Protein AF-A0A9Q3M771-F1 (afdb_monomer_lite)

Secondary structure (DSSP, 8-state):
-EEEEEPTT--EEE--SEEEE-TT-SS-EEEEEEETTSPPPPTT---EEE----S-PPEE----TTEEEEEEESSSS-EEEEE-

Structure (mmCIF, N/CA/C/O backbone):
data_AF-A0A9Q3M771-F1
#
_entry.id   AF-A0A9Q3M771-F1
#
loop_
_atom_site.group_PDB
_atom_site.id
_atom_site.type_symbol
_atom_site.label_atom_id
_atom_site.label_alt_id
_atom_site.label_comp_id
_atom_site.label_asym_id
_atom_site.label_entity_id
_atom_site.label_seq_id
_atom_site.pdbx_PDB_ins_code
_atom_site.Cartn_x
_atom_site.Cartn_y
_atom_site.Cartn_z
_atom_site.occupancy
_atom_site.B_iso_or_equiv
_atom_site.auth_seq_id
_atom_site.auth_comp_id
_atom_site.auth_asym_id
_atom_site.auth_atom_id
_atom_site.pdbx_PDB_model_num
ATOM 1 N N . MET A 1 1 ? 5.193 13.251 7.263 1.00 74.25 1 MET A N 1
ATOM 2 C CA . MET A 1 1 ? 3.858 12.665 7.502 1.00 74.25 1 MET A CA 1
ATOM 3 C C . MET A 1 1 ? 2.960 13.062 6.346 1.00 74.25 1 MET A C 1
ATOM 5 O O . MET A 1 1 ? 2.818 14.259 6.114 1.00 74.25 1 MET A O 1
ATOM 9 N N . GLN A 1 2 ? 2.389 12.105 5.624 1.00 81.69 2 GLN A N 1
ATOM 10 C CA . GLN A 1 2 ? 1.505 12.352 4.486 1.00 81.69 2 GLN A CA 1
ATOM 11 C C . GLN A 1 2 ? 0.261 11.475 4.616 1.00 81.69 2 GLN A C 1
ATOM 13 O O . GLN A 1 2 ? 0.369 10.272 4.828 1.00 81.69 2 GLN A O 1
ATOM 18 N N . LYS A 1 3 ? -0.925 12.083 4.515 1.00 84.19 3 LYS A N 1
ATOM 19 C CA . LYS A 1 3 ? -2.187 11.345 4.423 1.00 84.19 3 LYS A CA 1
ATOM 20 C C . LYS A 1 3 ? -2.479 11.062 2.951 1.00 84.19 3 LYS A C 1
ATOM 22 O O . LYS A 1 3 ? -2.378 11.975 2.132 1.00 84.19 3 LYS A O 1
ATOM 27 N N . MET A 1 4 ? -2.874 9.837 2.636 1.00 87.88 4 MET A N 1
ATOM 28 C CA . MET A 1 4 ? -3.354 9.457 1.308 1.00 87.88 4 MET A CA 1
ATOM 29 C C . MET A 1 4 ? -4.504 8.457 1.413 1.00 87.88 4 MET A C 1
ATOM 31 O O . MET A 1 4 ? -4.653 7.780 2.430 1.00 87.88 4 MET A O 1
ATOM 35 N N . THR A 1 5 ? -5.301 8.374 0.354 1.00 89.81 5 THR A N 1
ATOM 36 C CA . THR A 1 5 ? -6.415 7.433 0.242 1.00 89.81 5 THR A CA 1
ATOM 37 C C . THR A 1 5 ? -6.069 6.405 -0.824 1.00 89.81 5 THR A C 1
ATOM 39 O O . THR A 1 5 ? -5.940 6.753 -1.998 1.00 89.81 5 THR A O 1
ATOM 42 N N . LEU A 1 6 ? -5.919 5.151 -0.412 1.00 88.50 6 LEU A N 1
ATOM 43 C CA . LEU A 1 6 ? -5.679 4.021 -1.299 1.00 88.50 6 LEU A CA 1
ATOM 44 C C . LEU A 1 6 ? -7.006 3.582 -1.926 1.00 88.50 6 LEU A C 1
ATOM 46 O O . LEU A 1 6 ? -8.004 3.453 -1.216 1.00 88.50 6 LEU A O 1
ATOM 50 N N . GLN A 1 7 ? -7.022 3.366 -3.241 1.00 91.44 7 GLN A N 1
ATOM 51 C CA . GLN A 1 7 ? -8.204 2.889 -3.966 1.00 91.44 7 GLN A CA 1
ATOM 52 C C . GLN A 1 7 ? -8.166 1.361 -4.107 1.00 91.44 7 GLN A C 1
ATOM 54 O O . GLN A 1 7 ? -7.087 0.807 -4.326 1.00 91.44 7 GLN A O 1
ATOM 59 N N . PRO A 1 8 ? -9.315 0.673 -3.999 1.00 89.50 8 PRO A N 1
ATOM 60 C CA . PRO A 1 8 ? -9.379 -0.770 -4.205 1.00 89.50 8 PRO A CA 1
ATOM 61 C C . PRO A 1 8 ? -8.963 -1.132 -5.636 1.00 89.50 8 PRO A C 1
ATOM 63 O O . PRO A 1 8 ? -9.276 -0.409 -6.583 1.00 89.50 8 PRO A O 1
ATOM 66 N N . GLY A 1 9 ? -8.237 -2.240 -5.794 1.00 88.81 9 GLY A N 1
ATOM 67 C CA . GLY A 1 9 ? -7.766 -2.713 -7.102 1.00 88.81 9 GLY A CA 1
ATOM 68 C C . GLY A 1 9 ? -6.663 -1.863 -7.747 1.00 88.81 9 GLY A C 1
ATOM 69 O O . GLY A 1 9 ? -6.335 -2.090 -8.911 1.00 88.81 9 GLY A O 1
ATOM 70 N N . VAL A 1 10 ? -6.098 -0.884 -7.029 1.00 90.50 10 VAL A N 1
ATOM 71 C CA . VAL A 1 10 ? -5.037 -0.006 -7.538 1.00 90.50 10 VAL A CA 1
ATOM 72 C C . VAL A 1 10 ? -3.828 -0.023 -6.613 1.00 90.50 10 VAL A C 1
ATOM 74 O O . VAL A 1 10 ? -3.899 0.375 -5.449 1.00 90.50 10 VAL A O 1
ATOM 77 N N . TRP A 1 11 ? -2.681 -0.389 -7.176 1.00 89.88 11 TRP A N 1
ATOM 78 C CA . TRP A 1 11 ? -1.391 -0.271 -6.513 1.00 89.88 11 TRP A CA 1
ATOM 79 C C . TRP A 1 11 ? -0.929 1.178 -6.458 1.00 89.88 11 TRP A C 1
ATOM 81 O O . TRP A 1 11 ? -0.677 1.808 -7.484 1.00 89.88 11 TRP A O 1
ATOM 91 N N . THR A 1 12 ? -0.798 1.704 -5.244 1.00 89.19 12 THR A N 1
ATOM 92 C CA . THR A 1 12 ? -0.263 3.045 -5.000 1.00 89.19 12 THR A CA 1
ATOM 93 C C . THR A 1 12 ? 1.181 2.928 -4.539 1.00 89.19 12 THR A C 1
ATOM 95 O O . THR A 1 12 ? 1.437 2.392 -3.461 1.00 89.19 12 THR A O 1
ATOM 98 N N . GLU A 1 13 ? 2.123 3.430 -5.338 1.00 88.00 13 GLU A N 1
ATOM 99 C CA . GLU A 1 13 ? 3.520 3.545 -4.918 1.00 88.00 13 GLU A CA 1
ATOM 100 C C . GLU A 1 13 ? 3.639 4.567 -3.779 1.00 88.00 13 GLU A C 1
ATOM 102 O O . GLU A 1 13 ? 3.107 5.679 -3.860 1.00 88.00 13 GLU A O 1
ATOM 107 N N . VAL A 1 14 ? 4.352 4.198 -2.717 1.00 82.25 14 VAL A N 1
ATOM 108 C CA . VAL A 1 14 ? 4.636 5.079 -1.586 1.00 82.25 14 VAL A CA 1
ATOM 109 C C . VAL A 1 14 ? 6.129 5.136 -1.303 1.00 82.25 14 VAL A C 1
ATOM 111 O O . VAL A 1 14 ? 6.821 4.123 -1.254 1.00 82.25 14 VAL A O 1
ATOM 114 N N . GLN A 1 15 ? 6.616 6.344 -1.042 1.00 78.44 15 GLN A N 1
ATOM 115 C CA . GLN A 1 15 ? 7.946 6.569 -0.491 1.00 78.44 15 GLN A CA 1
ATOM 116 C C . GLN A 1 15 ? 7.785 6.871 0.996 1.00 78.44 15 GLN A C 1
ATOM 118 O O . GLN A 1 15 ? 7.485 8.000 1.384 1.00 78.44 15 GLN A O 1
ATOM 123 N N . ALA A 1 16 ? 7.889 5.839 1.829 1.00 69.44 16 ALA A N 1
ATOM 124 C CA . ALA A 1 16 ? 7.645 5.945 3.262 1.00 69.44 16 ALA A CA 1
ATOM 125 C C . ALA A 1 16 ? 8.555 5.006 4.049 1.00 69.44 16 ALA A C 1
ATOM 127 O O . ALA A 1 16 ? 8.776 3.872 3.635 1.00 69.44 16 ALA A O 1
ATOM 128 N N . ALA A 1 17 ? 9.029 5.459 5.208 1.00 66.19 17 ALA A N 1
ATOM 129 C CA . ALA A 1 17 ? 9.738 4.616 6.163 1.00 66.19 17 ALA A CA 1
ATOM 130 C C . ALA A 1 17 ? 8.767 3.881 7.084 1.00 66.19 17 ALA A C 1
ATOM 132 O O . ALA A 1 17 ? 9.109 2.851 7.668 1.00 66.19 17 ALA A O 1
ATOM 133 N N . ARG A 1 18 ? 7.570 4.444 7.291 1.00 74.06 18 ARG A N 1
ATOM 134 C CA . ARG A 1 18 ? 6.553 3.875 8.173 1.00 74.06 18 ARG A CA 1
ATOM 135 C C . ARG A 1 18 ? 5.132 4.095 7.659 1.00 74.06 18 ARG A C 1
ATOM 137 O O . ARG A 1 18 ? 4.847 5.126 7.053 1.00 74.06 18 ARG A O 1
ATOM 144 N N . LEU A 1 19 ? 4.228 3.167 7.980 1.00 75.56 19 LEU A N 1
ATOM 145 C CA . LEU A 1 19 ? 2.804 3.214 7.624 1.00 75.56 19 LEU A CA 1
ATOM 146 C C . LEU A 1 19 ? 1.908 3.062 8.863 1.00 75.56 19 LEU A C 1
ATOM 148 O O . LEU A 1 19 ? 2.163 2.215 9.719 1.00 75.56 19 LEU A O 1
ATOM 152 N N . ILE A 1 20 ? 0.836 3.854 8.934 1.00 72.94 20 ILE A N 1
ATOM 153 C CA . ILE A 1 20 ? -0.291 3.657 9.855 1.00 72.94 20 ILE A CA 1
ATOM 154 C C . ILE A 1 20 ? -1.593 3.668 9.049 1.00 72.94 20 ILE A C 1
ATOM 156 O O . ILE A 1 20 ? -1.869 4.613 8.311 1.00 72.94 20 ILE A O 1
ATOM 160 N N . GLN A 1 21 ? -2.414 2.637 9.224 1.00 71.50 21 GLN A N 1
ATOM 161 C CA . GLN A 1 21 ? -3.745 2.541 8.630 1.00 71.50 21 GLN A CA 1
ATOM 162 C C . GLN A 1 21 ? -4.787 3.283 9.481 1.00 71.50 21 GLN A C 1
ATOM 164 O O . GLN A 1 21 ? -4.750 3.248 10.713 1.00 71.50 21 GLN A O 1
ATOM 169 N N . SER A 1 22 ? -5.742 3.952 8.834 1.00 66.94 22 SER A N 1
ATOM 170 C CA . SER A 1 22 ? -6.904 4.527 9.515 1.00 66.94 22 SER A CA 1
ATOM 171 C C . SER A 1 22 ? -7.807 3.431 10.091 1.00 66.94 22 SER A C 1
ATOM 173 O O . SER A 1 22 ? -8.052 2.407 9.457 1.00 66.94 22 SER A O 1
ATOM 175 N N . LYS A 1 23 ? -8.409 3.690 11.260 1.00 66.38 23 LYS A N 1
ATOM 176 C CA . LYS A 1 23 ? -9.375 2.786 11.920 1.00 66.38 23 LYS A CA 1
ATOM 177 C C . LYS A 1 23 ? -10.627 2.479 11.084 1.00 66.38 23 LYS A C 1
ATOM 179 O O . LYS A 1 23 ? -11.421 1.634 11.477 1.00 66.38 23 LYS A O 1
ATOM 184 N N . SER A 1 24 ? -10.830 3.190 9.977 1.00 65.12 24 SER A N 1
ATOM 185 C CA . SER A 1 24 ? -11.967 3.011 9.076 1.00 65.12 24 SER A CA 1
ATOM 186 C C . SER A 1 24 ? -11.892 1.749 8.212 1.00 65.12 24 SER A C 1
ATOM 188 O O . SER A 1 24 ? -12.920 1.366 7.671 1.00 65.12 24 SER A O 1
ATOM 190 N N . SER A 1 25 ? -10.727 1.107 8.080 1.00 66.00 25 SER A N 1
ATOM 191 C CA . SER A 1 25 ? -10.566 -0.121 7.286 1.00 66.00 25 SER A CA 1
ATOM 192 C C . SER A 1 25 ? -10.432 -1.343 8.185 1.00 66.00 25 SER A C 1
ATOM 194 O O . SER A 1 25 ? -9.620 -1.314 9.114 1.00 66.00 25 SER A O 1
ATOM 196 N N . GLN A 1 26 ? -11.228 -2.383 7.926 1.00 66.62 26 GLN A N 1
ATOM 197 C CA . GLN A 1 26 ? -11.359 -3.554 8.800 1.00 66.62 26 GLN A CA 1
ATOM 198 C C . GLN A 1 26 ? -10.464 -4.725 8.375 1.00 66.62 26 GLN A C 1
ATOM 200 O O . GLN A 1 26 ? -9.990 -5.454 9.242 1.00 66.62 26 GLN A O 1
ATOM 205 N N . SER A 1 27 ? -10.173 -4.869 7.081 1.00 72.38 27 SER A N 1
ATOM 206 C CA . SER A 1 27 ? -9.474 -6.053 6.543 1.00 72.38 27 SER A CA 1
ATOM 207 C C . SER A 1 27 ? -7.967 -5.869 6.341 1.00 72.38 27 SER A C 1
ATOM 209 O O . SER A 1 27 ? -7.238 -6.852 6.257 1.00 72.38 27 SER A O 1
ATOM 211 N N . GLY A 1 28 ? -7.467 -4.627 6.362 1.00 78.44 28 GLY A N 1
ATOM 212 C CA . GLY A 1 28 ? -6.031 -4.344 6.288 1.00 78.44 28 GLY A CA 1
ATOM 213 C C . GLY A 1 28 ? -5.578 -3.712 4.971 1.00 78.44 28 GLY A C 1
ATOM 214 O O . GLY A 1 28 ? -6.387 -3.289 4.141 1.00 78.44 28 GLY A O 1
ATOM 215 N N . VAL A 1 29 ? -4.260 -3.647 4.792 1.00 81.81 29 VAL A N 1
ATOM 216 C CA . VAL A 1 29 ? -3.602 -3.152 3.575 1.00 81.81 29 VAL A CA 1
ATOM 217 C C . VAL A 1 29 ? -2.663 -4.235 3.052 1.00 81.81 29 VAL A C 1
ATOM 219 O O . VAL A 1 29 ? -1.898 -4.838 3.810 1.00 81.81 29 VAL A O 1
ATOM 222 N N . ARG A 1 30 ? -2.714 -4.471 1.743 1.00 84.31 30 ARG A N 1
ATOM 223 C CA . ARG A 1 30 ? -1.771 -5.322 1.021 1.00 84.31 30 ARG A CA 1
ATOM 224 C C . ARG A 1 30 ? -0.514 -4.526 0.694 1.00 8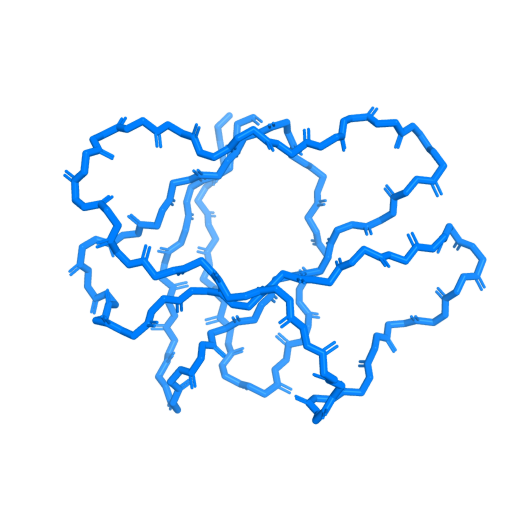4.31 30 ARG A C 1
ATOM 226 O O . ARG A 1 30 ? -0.609 -3.369 0.277 1.00 84.31 30 ARG A O 1
ATOM 233 N N . ILE A 1 31 ? 0.648 -5.151 0.865 1.00 82.38 31 ILE A N 1
ATOM 234 C CA . ILE A 1 31 ? 1.951 -4.525 0.627 1.00 82.38 31 ILE A CA 1
ATOM 235 C C . ILE A 1 31 ? 2.739 -5.371 -0.368 1.00 82.38 31 ILE A C 1
ATOM 237 O O . ILE A 1 31 ? 2.967 -6.559 -0.131 1.00 82.38 31 ILE A O 1
ATOM 241 N N . HIS A 1 32 ? 3.195 -4.741 -1.448 1.00 85.31 32 HIS A N 1
ATOM 242 C CA . HIS A 1 32 ? 4.103 -5.339 -2.419 1.00 85.31 32 HIS A CA 1
ATOM 243 C C . HIS A 1 32 ? 5.436 -4.593 -2.449 1.00 85.31 32 HIS A C 1
ATOM 245 O O . HIS A 1 32 ? 5.468 -3.362 -2.478 1.00 85.31 32 HIS A O 1
ATOM 251 N N . TYR A 1 33 ? 6.527 -5.353 -2.490 1.00 82.25 33 TYR A N 1
ATOM 252 C CA . TYR A 1 33 ? 7.880 -4.840 -2.657 1.00 82.25 33 TYR A CA 1
ATOM 253 C C . TYR A 1 33 ? 8.380 -5.234 -4.037 1.00 82.25 33 TYR A C 1
ATOM 255 O O . TYR A 1 33 ? 8.441 -6.424 -4.339 1.00 82.25 33 TYR A O 1
ATOM 263 N N . SER A 1 34 ? 8.758 -4.252 -4.843 1.00 83.19 34 SER A N 1
ATOM 264 C CA . SER A 1 34 ? 9.336 -4.483 -6.165 1.00 83.19 34 SER A CA 1
ATOM 265 C C . SER A 1 34 ? 10.663 -3.745 -6.297 1.00 83.19 34 SER A C 1
ATOM 267 O O . SER A 1 34 ? 10.938 -2.800 -5.554 1.00 83.19 34 SER A O 1
ATOM 269 N N . SER A 1 35 ? 11.508 -4.164 -7.229 1.00 83.75 35 SER A N 1
ATOM 270 C CA . SER A 1 35 ? 12.725 -3.419 -7.561 1.00 83.75 35 SER A CA 1
ATOM 271 C C . SER A 1 35 ? 12.368 -2.145 -8.333 1.00 83.75 35 SER A C 1
ATOM 273 O O . SER A 1 35 ? 11.284 -2.032 -8.907 1.00 83.75 35 SER A O 1
ATOM 275 N N . TYR A 1 36 ? 13.279 -1.170 -8.383 1.00 78.00 36 TYR A N 1
ATOM 276 C CA . TYR A 1 36 ? 13.058 0.073 -9.139 1.00 78.00 36 TYR A CA 1
ATOM 277 C C . TYR A 1 36 ? 12.768 -0.158 -10.636 1.00 78.00 36 TYR A C 1
ATOM 279 O O . TYR A 1 36 ? 12.021 0.607 -11.248 1.00 78.00 36 TYR A O 1
ATOM 287 N N . ASP A 1 37 ? 13.344 -1.208 -11.217 1.00 82.75 37 ASP A N 1
ATOM 288 C CA . ASP A 1 37 ? 13.165 -1.548 -12.631 1.00 82.75 37 ASP A CA 1
ATOM 289 C C . ASP A 1 37 ? 11.908 -2.392 -12.897 1.00 82.75 37 ASP A C 1
ATOM 291 O O . ASP A 1 37 ? 11.540 -2.600 -14.055 1.00 82.75 37 ASP A O 1
ATOM 295 N N . ASP A 1 38 ? 11.227 -2.847 -11.843 1.00 83.38 38 ASP A N 1
ATOM 296 C CA . ASP A 1 38 ? 10.025 -3.659 -11.974 1.00 83.38 38 ASP A CA 1
ATOM 297 C C . ASP A 1 38 ? 8.793 -2.776 -12.255 1.00 83.38 38 ASP A C 1
ATOM 299 O O . ASP A 1 38 ? 8.679 -1.654 -11.735 1.00 83.38 38 ASP A O 1
ATOM 303 N N . PRO A 1 39 ? 7.841 -3.265 -13.070 1.00 82.50 39 PRO A N 1
ATOM 304 C CA . PRO A 1 39 ? 6.552 -2.608 -13.236 1.00 82.50 39 PRO A CA 1
ATOM 305 C C . PRO A 1 39 ? 5.737 -2.654 -11.936 1.00 82.50 39 PRO A C 1
ATOM 307 O O . PRO A 1 39 ? 6.010 -3.443 -11.031 1.00 82.50 39 PRO A O 1
ATOM 310 N N . ALA A 1 40 ? 4.692 -1.824 -11.865 1.00 79.12 40 ALA A N 1
ATOM 311 C CA . ALA A 1 40 ? 3.700 -1.955 -10.805 1.00 79.12 40 ALA A CA 1
ATOM 312 C C . ALA A 1 40 ? 3.073 -3.367 -10.852 1.00 79.12 40 ALA A C 1
ATOM 314 O O . ALA A 1 40 ? 2.811 -3.869 -11.951 1.00 79.12 40 ALA A O 1
ATOM 315 N N . PRO A 1 41 ? 2.837 -4.005 -9.693 1.00 84.06 41 PRO A N 1
ATOM 316 C CA . PRO A 1 41 ? 2.284 -5.357 -9.638 1.00 84.06 41 PRO A CA 1
ATOM 317 C C . PRO A 1 41 ? 0.865 -5.419 -10.224 1.00 84.06 41 PRO A C 1
ATOM 319 O O . PRO A 1 41 ? 0.158 -4.411 -10.291 1.00 84.06 41 PRO A O 1
ATOM 322 N N . GLU A 1 42 ? 0.421 -6.607 -10.634 1.00 86.69 42 GLU A N 1
ATOM 323 C CA . GLU A 1 42 ? -0.980 -6.822 -11.019 1.00 86.69 42 GLU A CA 1
ATOM 324 C C . GLU A 1 42 ? -1.873 -6.869 -9.760 1.00 86.69 42 GLU A C 1
ATOM 326 O O . GLU A 1 42 ? -1.392 -7.254 -8.686 1.00 86.69 42 GLU A O 1
ATOM 331 N N . PRO A 1 43 ? -3.155 -6.453 -9.817 1.00 79.88 43 PRO A N 1
ATOM 332 C CA . PRO A 1 43 ? -4.039 -6.399 -8.640 1.00 79.88 43 PRO A CA 1
ATOM 333 C C . PRO A 1 43 ? -4.204 -7.730 -7.885 1.00 79.88 43 PRO A C 1
ATOM 335 O O . PRO A 1 43 ? -4.501 -7.737 -6.690 1.00 79.88 43 PRO A O 1
ATOM 338 N N . ASP A 1 44 ? -4.017 -8.850 -8.573 1.00 82.06 44 ASP A N 1
ATOM 339 C CA . ASP A 1 44 ? -4.148 -10.222 -8.079 1.00 82.06 44 ASP A CA 1
ATOM 340 C C . ASP A 1 44 ? -2.818 -10.859 -7.644 1.00 82.06 44 ASP A C 1
ATOM 342 O O . ASP A 1 44 ? -2.799 -12.030 -7.272 1.00 82.06 44 ASP A O 1
ATOM 346 N N . THR A 1 45 ? -1.717 -10.100 -7.642 1.00 80.69 45 THR A N 1
ATOM 347 C CA . THR A 1 45 ? -0.411 -10.575 -7.152 1.00 80.69 45 THR A CA 1
ATOM 348 C C . THR A 1 45 ? -0.523 -11.074 -5.698 1.00 80.69 45 THR A C 1
ATOM 350 O O . THR A 1 45 ? -1.157 -10.414 -4.873 1.00 80.69 45 THR A O 1
ATOM 353 N N . ASP A 1 46 ? 0.112 -12.213 -5.376 1.00 63.19 46 ASP A N 1
ATOM 354 C CA . ASP A 1 46 ? 0.182 -12.816 -4.027 1.00 63.19 46 ASP A CA 1
ATOM 355 C C . ASP A 1 46 ? 1.149 -12.056 -3.092 1.00 63.19 46 ASP A C 1
ATOM 357 O O . ASP A 1 46 ? 2.257 -11.694 -3.498 1.00 63.19 46 ASP A O 1
ATOM 361 N N . LEU A 1 47 ? 0.743 -11.772 -1.839 1.00 66.62 47 LEU A N 1
ATOM 362 C CA . LEU A 1 47 ? 1.360 -10.708 -1.018 1.00 66.62 47 LEU A CA 1
ATOM 363 C C . LEU A 1 47 ? 1.422 -10.960 0.491 1.00 66.62 47 LEU A C 1
ATOM 365 O O . LEU A 1 47 ? 0.758 -11.834 1.044 1.00 66.62 47 LEU A O 1
ATOM 369 N N . TYR A 1 48 ? 2.191 -10.099 1.169 1.00 61.91 48 TYR A N 1
ATOM 370 C CA . TYR A 1 48 ? 2.167 -9.951 2.621 1.00 61.91 48 TYR A CA 1
ATOM 371 C C . TYR A 1 48 ? 0.967 -9.093 3.043 1.00 61.91 48 TYR A C 1
ATOM 373 O O . TYR A 1 48 ? 0.849 -7.923 2.668 1.00 61.91 48 TYR A O 1
ATOM 381 N N . PHE A 1 49 ? 0.084 -9.684 3.845 1.00 60.91 49 PHE A N 1
ATOM 382 C CA . PHE A 1 49 ? -1.076 -9.010 4.418 1.00 60.91 49 PHE A CA 1
ATOM 383 C C . PHE A 1 49 ? -0.694 -8.346 5.736 1.00 60.91 49 PHE A C 1
ATOM 385 O O . PHE A 1 49 ? -0.208 -9.013 6.653 1.00 60.91 49 PHE A O 1
ATOM 392 N N . PHE A 1 50 ? -0.947 -7.044 5.850 1.00 63.47 50 PHE A N 1
ATOM 393 C CA . PHE A 1 50 ? -0.935 -6.375 7.142 1.00 63.47 50 PHE A CA 1
ATOM 394 C C . PHE A 1 50 ? -2.369 -6.282 7.659 1.00 63.47 50 PHE A C 1
ATOM 396 O O . PHE A 1 50 ? -3.145 -5.420 7.245 1.00 63.47 50 PHE A O 1
ATOM 403 N N . THR A 1 51 ? -2.727 -7.208 8.545 1.00 56.34 51 THR A N 1
ATOM 404 C CA . THR A 1 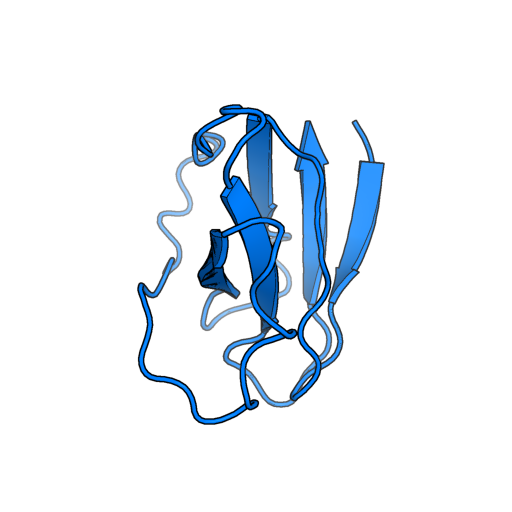51 ? -4.009 -7.201 9.257 1.00 56.34 51 THR A CA 1
ATOM 405 C C . THR A 1 51 ? -3.910 -6.344 10.515 1.00 56.34 51 THR A C 1
ATOM 407 O O . THR A 1 51 ? -2.827 -6.197 11.077 1.00 56.34 51 THR A O 1
ATOM 410 N N . GLN A 1 52 ? -5.039 -5.814 10.988 1.00 53.00 52 GLN A N 1
ATOM 411 C CA . GLN A 1 52 ? -5.121 -5.004 12.206 1.00 53.00 52 GLN A CA 1
ATOM 412 C C . GLN A 1 52 ? -4.504 -5.705 13.432 1.00 53.00 52 GLN A C 1
ATOM 414 O O . GLN A 1 52 ? -5.182 -6.418 14.168 1.00 53.00 52 GLN A O 1
ATOM 419 N N . GLU A 1 53 ? -3.256 -5.387 13.755 1.00 50.06 53 GLU A N 1
ATOM 420 C CA . GLU A 1 53 ? -2.922 -5.154 15.151 1.00 50.06 53 GLU A CA 1
ATOM 421 C C . GLU A 1 53 ? -3.309 -3.701 15.422 1.00 50.06 53 GLU A C 1
ATOM 423 O O . GLU A 1 53 ? -2.643 -2.769 14.985 1.00 50.06 53 GLU A O 1
ATOM 428 N N . PHE A 1 54 ? -4.417 -3.481 16.132 1.00 49.91 54 PHE A N 1
ATOM 429 C CA . PHE A 1 54 ? -4.843 -2.165 16.642 1.00 49.91 54 PHE A CA 1
ATOM 430 C C . PHE A 1 54 ? -3.830 -1.512 17.601 1.00 49.91 54 PHE A C 1
ATOM 432 O O . PHE A 1 54 ? -4.152 -0.537 18.288 1.00 49.91 54 PHE A O 1
ATOM 439 N N . ASP A 1 55 ? -2.623 -2.057 17.690 1.00 49.31 55 ASP A N 1
ATOM 440 C CA . ASP A 1 55 ? -1.540 -1.463 18.428 1.00 49.31 55 ASP A CA 1
ATOM 441 C C . ASP A 1 55 ? -1.011 -0.307 17.577 1.00 49.31 55 ASP A C 1
ATOM 443 O O . ASP A 1 55 ? -0.702 -0.462 16.401 1.00 49.31 55 ASP A O 1
ATOM 447 N N . LEU A 1 56 ? -0.966 0.886 18.160 1.00 54.56 56 LEU A N 1
ATOM 448 C CA . LEU A 1 56 ? -0.666 2.185 17.535 1.00 54.56 56 LEU A CA 1
ATOM 449 C C . LEU A 1 56 ? 0.767 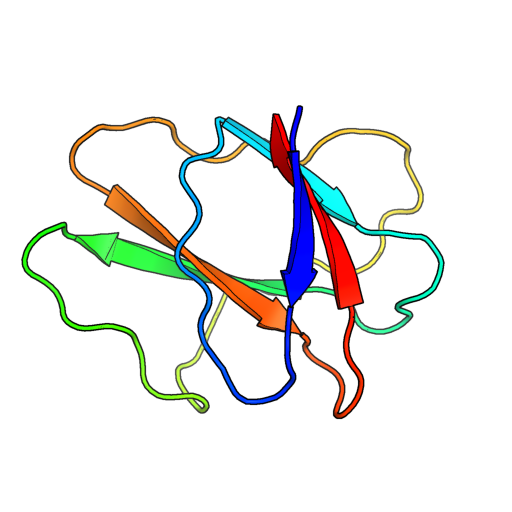2.294 16.963 1.00 54.56 56 LEU A C 1
ATOM 451 O O . LEU A 1 56 ? 1.324 3.389 16.854 1.00 54.56 56 LEU A O 1
ATOM 455 N N . LYS A 1 57 ? 1.409 1.165 16.669 1.00 61.22 57 LYS A N 1
ATOM 456 C CA . LYS A 1 57 ? 2.786 1.059 16.227 1.00 61.22 57 LYS A CA 1
ATOM 457 C C . LYS A 1 57 ? 2.833 1.170 14.706 1.00 61.22 57 LYS A C 1
ATOM 459 O O . LYS A 1 57 ? 2.202 0.380 14.012 1.00 61.22 57 LYS A O 1
ATOM 464 N N . PRO A 1 58 ? 3.593 2.139 14.177 1.00 66.31 58 PRO A N 1
ATOM 465 C CA . PRO A 1 58 ? 3.816 2.227 12.748 1.00 66.31 58 PRO A CA 1
ATOM 466 C C . PRO A 1 58 ? 4.492 0.951 12.244 1.00 66.31 58 PRO A C 1
ATOM 468 O O . PRO A 1 58 ? 5.501 0.525 12.814 1.00 66.31 58 PRO A O 1
ATOM 471 N N . PHE A 1 59 ? 3.981 0.384 11.154 1.00 72.19 59 PHE A N 1
ATOM 472 C CA . PHE A 1 59 ? 4.688 -0.663 10.428 1.00 72.19 59 PHE A CA 1
ATOM 473 C C . PHE A 1 59 ? 5.941 -0.048 9.802 1.00 72.19 59 PHE A C 1
ATOM 475 O O . PHE A 1 59 ? 5.837 0.966 9.113 1.00 72.19 59 PHE A O 1
ATOM 482 N N . ALA A 1 60 ? 7.116 -0.611 10.082 1.00 70.38 60 ALA A N 1
ATOM 483 C CA . ALA A 1 60 ? 8.369 -0.148 9.502 1.00 70.38 60 ALA A CA 1
ATOM 484 C C . ALA A 1 60 ? 8.534 -0.742 8.105 1.00 70.38 60 ALA A C 1
ATOM 486 O O . ALA A 1 60 ? 8.505 -1.957 7.931 1.00 70.38 60 ALA A O 1
ATOM 487 N N . VAL A 1 61 ? 8.730 0.131 7.129 1.00 68.19 61 VAL A N 1
ATOM 488 C CA . VAL A 1 61 ? 8.952 -0.233 5.740 1.00 68.19 61 VAL A CA 1
ATOM 489 C C . VAL A 1 61 ? 10.443 -0.053 5.435 1.00 68.19 61 VAL A C 1
ATOM 491 O O . VAL A 1 61 ? 11.026 0.948 5.868 1.00 68.19 61 VAL A O 1
ATOM 494 N N . PRO A 1 62 ? 11.097 -0.998 4.737 1.00 65.31 62 PRO A N 1
ATOM 495 C CA . PRO A 1 62 ? 12.474 -0.823 4.296 1.00 65.31 62 PRO A CA 1
ATOM 496 C C . PRO A 1 62 ? 12.622 0.472 3.487 1.00 65.31 62 PRO A C 1
ATOM 498 O O . PRO A 1 62 ? 11.963 0.645 2.469 1.00 65.31 62 PRO A O 1
ATOM 501 N N . THR A 1 63 ? 13.500 1.375 3.922 1.00 62.16 63 THR A N 1
ATOM 502 C CA . THR A 1 63 ? 13.822 2.627 3.208 1.00 62.16 63 THR A CA 1
ATOM 503 C C . THR A 1 63 ? 14.983 2.460 2.230 1.00 62.16 63 THR A C 1
ATOM 505 O O . THR A 1 63 ? 15.720 3.413 1.976 1.00 62.16 63 THR A O 1
ATOM 508 N N . ASP A 1 64 ? 15.222 1.242 1.749 1.00 67.38 64 ASP A N 1
ATOM 509 C CA . ASP A 1 64 ? 16.303 1.011 0.799 1.00 67.38 64 ASP A CA 1
ATOM 510 C C . ASP A 1 64 ? 15.944 1.657 -0.545 1.00 67.38 64 ASP A C 1
ATOM 512 O O . ASP A 1 64 ? 14.846 1.470 -1.064 1.00 67.38 64 ASP A O 1
ATOM 516 N N . THR A 1 65 ? 16.878 2.411 -1.122 1.00 65.12 65 THR A N 1
ATOM 517 C CA . THR A 1 65 ? 16.716 3.113 -2.406 1.00 65.12 65 THR A CA 1
ATOM 518 C C . THR A 1 65 ? 16.484 2.185 -3.599 1.00 65.12 65 THR A C 1
ATOM 520 O O . THR A 1 65 ? 16.161 2.659 -4.685 1.00 65.12 65 THR A O 1
ATOM 523 N N . ILE A 1 66 ? 16.666 0.877 -3.413 1.00 74.94 66 ILE A N 1
ATOM 524 C CA . ILE A 1 66 ? 16.528 -0.135 -4.465 1.00 74.94 66 ILE A CA 1
ATOM 525 C C . ILE A 1 66 ? 15.089 -0.682 -4.545 1.00 74.94 66 ILE A C 1
ATOM 527 O O . ILE A 1 66 ? 14.703 -1.239 -5.575 1.00 74.94 66 ILE A O 1
ATOM 531 N N . VAL A 1 67 ? 14.275 -0.497 -3.499 1.00 78.19 67 VAL A N 1
ATOM 532 C CA . VAL A 1 67 ? 12.953 -1.126 -3.373 1.00 78.19 67 VAL A CA 1
ATOM 533 C C . VAL A 1 67 ? 11.839 -0.081 -3.449 1.00 78.19 67 VAL A C 1
ATOM 535 O O . VAL A 1 67 ? 11.852 0.920 -2.735 1.00 78.19 67 VAL A O 1
ATOM 538 N N . ARG A 1 68 ? 10.839 -0.332 -4.296 1.00 83.31 68 ARG A N 1
ATOM 539 C CA . ARG A 1 68 ? 9.564 0.388 -4.335 1.00 83.31 68 ARG A CA 1
ATOM 540 C C . ARG A 1 68 ? 8.523 -0.354 -3.519 1.00 83.31 68 ARG A C 1
ATOM 542 O O . ARG A 1 68 ? 8.448 -1.582 -3.548 1.00 83.31 68 ARG A O 1
ATOM 549 N N . ILE A 1 69 ? 7.696 0.407 -2.814 1.00 83.75 69 ILE A N 1
ATOM 550 C CA . ILE A 1 69 ? 6.624 -0.132 -1.985 1.00 83.75 69 ILE A CA 1
ATOM 551 C C . ILE A 1 69 ? 5.305 0.253 -2.623 1.00 83.75 69 ILE A C 1
ATOM 553 O O . ILE A 1 69 ? 5.042 1.435 -2.835 1.00 83.75 69 ILE A O 1
ATOM 557 N N . HIS A 1 70 ? 4.464 -0.739 -2.875 1.00 87.31 70 HIS A N 1
ATOM 558 C CA . HIS A 1 70 ? 3.12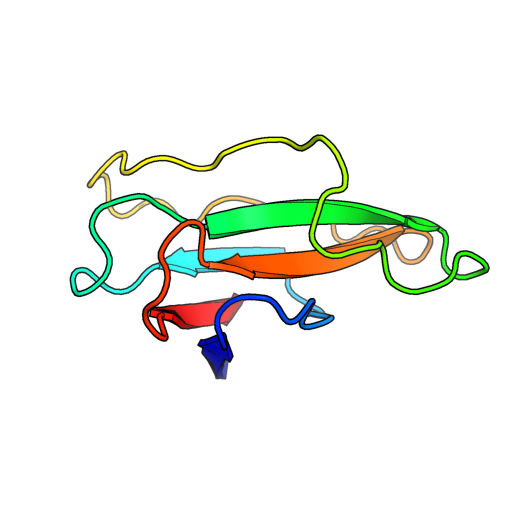0 -0.534 -3.382 1.00 87.31 70 HIS A CA 1
ATOM 559 C C . HIS A 1 70 ? 2.105 -0.966 -2.334 1.00 87.31 70 HIS A C 1
ATOM 561 O O . HIS A 1 70 ? 2.225 -2.039 -1.740 1.00 87.31 70 HIS A O 1
ATOM 567 N N . LEU A 1 71 ? 1.103 -0.121 -2.118 1.00 86.38 71 LEU A N 1
ATOM 568 C CA . LEU A 1 71 ? 0.011 -0.360 -1.186 1.00 86.38 71 LEU A CA 1
ATOM 569 C C . LEU A 1 71 ? -1.316 -0.449 -1.930 1.00 86.38 71 LEU A C 1
ATOM 571 O O . LEU A 1 71 ? -1.571 0.339 -2.842 1.00 86.38 71 LEU A O 1
ATOM 575 N N . MET A 1 72 ? -2.177 -1.358 -1.489 1.00 88.31 72 MET A N 1
ATOM 576 C CA . MET A 1 72 ? -3.550 -1.480 -1.975 1.00 88.31 72 MET A CA 1
ATOM 577 C C . MET A 1 72 ? -4.462 -1.932 -0.827 1.00 88.31 72 MET A C 1
ATOM 579 O O . MET A 1 72 ? -4.024 -2.727 0.008 1.00 88.31 72 MET A O 1
ATOM 583 N N . PRO A 1 73 ? -5.714 -1.456 -0.741 1.00 87.19 73 PRO A N 1
ATOM 584 C CA . PRO A 1 73 ? -6.694 -2.028 0.173 1.00 87.19 73 PRO A CA 1
ATOM 585 C C . PRO A 1 73 ? -6.885 -3.522 -0.082 1.00 87.19 73 PRO A C 1
ATOM 587 O O . PRO A 1 73 ? -6.841 -3.969 -1.227 1.00 87.19 73 PRO A O 1
ATOM 590 N N . ASP A 1 74 ? -7.133 -4.284 0.981 1.00 82.12 74 ASP A N 1
ATOM 591 C CA . AS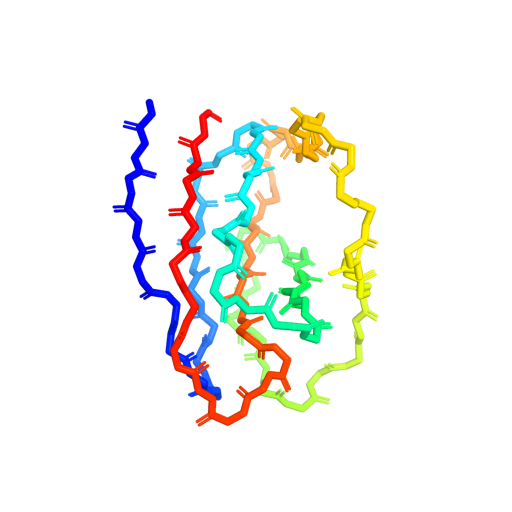P A 1 74 ? -7.625 -5.656 0.825 1.00 82.12 74 ASP A CA 1
ATOM 592 C C . ASP A 1 74 ? -9.133 -5.708 0.509 1.00 82.12 74 ASP A C 1
ATOM 594 O O . ASP A 1 74 ? -9.616 -6.661 -0.093 1.00 82.12 74 ASP A O 1
ATOM 598 N N . GLU A 1 75 ? -9.868 -4.661 0.891 1.00 78.44 75 GLU A N 1
ATOM 599 C CA . GLU A 1 75 ? -11.316 -4.528 0.697 1.00 78.44 75 GLU A CA 1
ATOM 600 C C . GLU A 1 75 ? -11.655 -3.858 -0.636 1.00 78.44 75 GLU A C 1
ATOM 602 O O . GLU A 1 75 ? -10.871 -3.073 -1.165 1.00 78.44 75 GLU A O 1
ATOM 607 N N . ASP A 1 76 ? -12.901 -4.020 -1.086 1.00 84.38 76 ASP A N 1
ATOM 608 C CA . ASP A 1 76 ? -13.484 -3.267 -2.209 1.00 84.38 76 ASP A CA 1
ATOM 609 C C . ASP A 1 76 ? -13.819 -1.800 -1.852 1.00 84.38 76 ASP A C 1
ATOM 611 O O . ASP A 1 76 ? -14.623 -1.141 -2.516 1.00 84.38 76 ASP A O 1
ATOM 615 N N . MET A 1 77 ? -13.230 -1.269 -0.777 1.00 85.31 77 MET A N 1
ATOM 616 C CA . MET A 1 77 ? -13.471 0.079 -0.272 1.00 85.31 77 MET A CA 1
ATOM 617 C C . MET A 1 77 ? -12.164 0.871 -0.159 1.00 85.31 77 MET A C 1
ATOM 619 O O . MET A 1 77 ? -11.122 0.302 0.168 1.00 85.31 77 MET A O 1
ATOM 623 N N . PRO A 1 78 ? -12.197 2.198 -0.382 1.00 87.62 78 PRO A N 1
ATOM 624 C CA . PRO A 1 78 ? -11.025 3.036 -0.183 1.00 87.62 78 PRO A CA 1
ATOM 625 C C . PRO A 1 78 ? -10.552 3.049 1.273 1.00 87.62 78 PRO A C 1
ATOM 627 O O . PRO A 1 78 ? -11.359 3.091 2.206 1.00 87.62 78 PRO A O 1
ATOM 630 N N . VAL A 1 79 ? -9.234 3.095 1.468 1.00 84.44 79 VAL A N 1
ATOM 631 C CA . VAL A 1 79 ? -8.609 3.083 2.798 1.00 84.44 79 VAL A CA 1
ATOM 632 C C . VAL A 1 79 ? -7.693 4.281 2.964 1.00 84.44 79 VAL A C 1
ATOM 634 O O . VAL A 1 79 ? -6.756 4.485 2.196 1.00 84.44 79 VAL A O 1
ATOM 637 N N . ASP A 1 80 ? -7.941 5.065 4.009 1.00 84.69 80 ASP A N 1
ATOM 638 C CA . ASP A 1 80 ? -7.043 6.141 4.406 1.00 84.69 80 ASP A CA 1
ATOM 639 C C . ASP A 1 80 ? -5.821 5.576 5.135 1.00 84.69 80 ASP A C 1
ATOM 641 O O . ASP A 1 80 ? -5.945 4.821 6.104 1.00 84.69 80 ASP A O 1
ATOM 645 N N . VAL A 1 81 ? -4.636 6.011 4.718 1.00 81.12 81 VAL A N 1
ATOM 646 C CA . VAL A 1 81 ? -3.369 5.696 5.380 1.00 81.12 81 VAL A CA 1
ATOM 647 C C . VAL A 1 81 ? -2.565 6.964 5.639 1.00 81.12 81 VAL A C 1
ATOM 649 O O . VAL A 1 81 ? -2.700 7.976 4.943 1.00 81.12 81 VAL A O 1
ATOM 652 N N . VAL A 1 82 ? -1.720 6.910 6.664 1.00 80.81 82 VAL A N 1
ATOM 653 C CA . VAL A 1 82 ? -0.728 7.940 6.963 1.00 80.81 82 VAL A CA 1
ATOM 654 C C . VAL A 1 82 ? 0.659 7.324 6.851 1.00 80.81 82 VAL A C 1
ATOM 656 O O . VAL A 1 82 ? 0.955 6.323 7.504 1.00 80.81 82 VAL A O 1
ATOM 659 N N . THR A 1 83 ? 1.507 7.932 6.030 1.00 79.06 83 THR A N 1
ATOM 660 C CA . THR A 1 83 ? 2.900 7.535 5.823 1.00 79.06 83 THR A CA 1
ATOM 661 C C . THR A 1 83 ? 3.861 8.521 6.487 1.00 79.06 83 THR A C 1
ATOM 663 O O . THR A 1 83 ? 3.568 9.720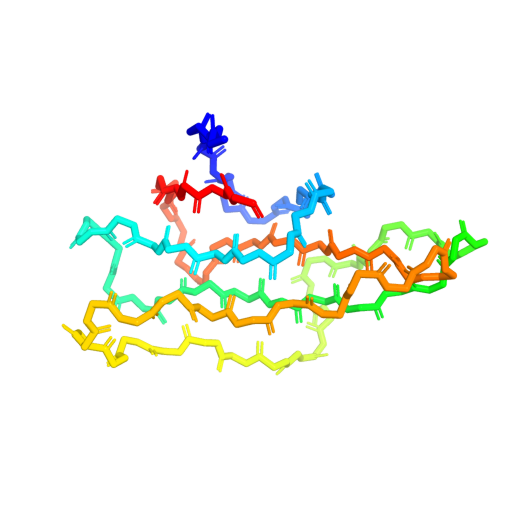 6.591 1.00 79.06 83 THR A O 1
ATOM 666 N N . PHE A 1 84 ? 5.005 8.032 6.970 1.00 76.44 84 PHE A N 1
ATOM 667 C CA . PHE A 1 84 ? 6.017 8.812 7.695 1.00 76.44 84 PHE A CA 1
ATOM 668 C C . PHE A 1 84 ? 7.422 8.503 7.203 1.00 76.44 84 PHE A C 1
ATOM 670 O O . PHE A 1 84 ? 7.681 7.328 6.850 1.00 76.44 84 PHE A O 1
#

Foldseek 3Di:
DDKDKAAAQDWDWDQFQWKDWDPVAQAAKWKDKDFPPDDGDGSPDDTDGDGDPVPRDTDGDDNDPGIIMIIHHPDNDIIMMDGD

Organism: NCBI:txid1138194

pLDDT: mean 76.3, std 10.78, range [49.31, 91.44]

Radius of gyration: 11.91 Å; chains: 1; bounding box: 30×26×32 Å

Sequence (84 aa):
MQKMTLQPGVWTEVQAARLIQSKSSQSGVRIHYSSYDDPAPEPDTDLYFFTQEFDLKPFAVPTDTIVRIHLMPDEDMPVDVVTF